Protein AF-A0A356AUA3-F1 (afdb_monomer_lite)

Structure (mmCIF, N/CA/C/O backbone):
data_AF-A0A356AUA3-F1
#
_entry.id   AF-A0A356AUA3-F1
#
loop_
_atom_site.group_PDB
_atom_site.id
_atom_site.type_symbol
_atom_site.label_atom_id
_atom_site.label_alt_id
_atom_site.label_comp_id
_atom_site.label_asym_id
_atom_site.label_entity_id
_atom_site.label_seq_id
_atom_site.pdbx_PDB_ins_code
_atom_site.Cartn_x
_atom_site.Cartn_y
_atom_site.Cartn_z
_atom_site.occupancy
_atom_site.B_iso_or_equiv
_atom_site.auth_seq_id
_atom_site.auth_comp_id
_atom_site.auth_asym_id
_atom_site.auth_atom_id
_atom_site.pdbx_PDB_model_num
ATOM 1 N N . MET A 1 1 ? -15.015 10.133 5.396 1.00 85.69 1 MET A N 1
ATOM 2 C CA . MET A 1 1 ? -14.394 8.792 5.336 1.00 85.69 1 MET A CA 1
ATOM 3 C C . MET A 1 1 ? -14.719 7.978 6.575 1.00 85.69 1 MET A C 1
ATOM 5 O O . MET A 1 1 ? -15.372 6.961 6.424 1.00 85.69 1 MET A O 1
ATOM 9 N N . HIS A 1 2 ? -14.316 8.417 7.774 1.00 90.06 2 HIS A N 1
ATOM 10 C CA . HIS A 1 2 ? -14.528 7.659 9.016 1.00 90.06 2 HIS A CA 1
ATOM 11 C C . HIS A 1 2 ? -15.969 7.163 9.201 1.00 90.06 2 HIS A C 1
ATOM 13 O O . HIS A 1 2 ? -16.178 5.957 9.179 1.00 90.06 2 HIS A O 1
ATOM 19 N N . GLU A 1 3 ? -16.953 8.066 9.241 1.00 91.06 3 GLU A N 1
ATOM 20 C CA . GLU A 1 3 ? -18.378 7.710 9.384 1.00 91.06 3 GLU A CA 1
ATOM 21 C C . GLU A 1 3 ? -18.868 6.700 8.340 1.00 91.06 3 GLU A C 1
ATOM 23 O O . GLU A 1 3 ? -19.620 5.782 8.656 1.00 91.06 3 GLU A O 1
ATOM 28 N N . TYR A 1 4 ? -18.394 6.834 7.099 1.00 91.25 4 TYR A N 1
ATOM 29 C CA . TYR A 1 4 ? -18.728 5.902 6.027 1.00 91.25 4 TYR A CA 1
ATOM 30 C C . TYR A 1 4 ? -18.191 4.500 6.322 1.00 91.25 4 TYR A C 1
ATOM 32 O O . TYR A 1 4 ? -18.923 3.531 6.188 1.00 91.25 4 TYR A O 1
ATOM 40 N N . VAL A 1 5 ? -16.937 4.370 6.763 1.00 91.69 5 VAL A N 1
ATOM 41 C CA . VAL A 1 5 ? -16.385 3.053 7.111 1.00 91.69 5 VAL A CA 1
ATOM 42 C C . VAL A 1 5 ? -17.123 2.474 8.318 1.00 91.69 5 VAL A C 1
ATOM 44 O O . VAL A 1 5 ? -17.506 1.310 8.284 1.00 91.69 5 VAL A O 1
ATOM 47 N N . ILE A 1 6 ? -17.382 3.288 9.350 1.00 91.94 6 ILE A N 1
ATOM 48 C CA . ILE A 1 6 ? -18.078 2.854 10.571 1.00 91.94 6 ILE A CA 1
ATOM 49 C C . ILE A 1 6 ? -19.467 2.293 10.278 1.00 91.94 6 ILE A C 1
ATOM 51 O O . ILE A 1 6 ? -19.813 1.246 10.825 1.00 91.94 6 ILE A O 1
ATOM 55 N N . SER A 1 7 ? -20.245 2.943 9.411 1.00 94.31 7 SER A N 1
ATOM 56 C CA . SER A 1 7 ? -21.601 2.492 9.082 1.00 94.31 7 SER A CA 1
ATOM 57 C C . SER A 1 7 ? -21.649 1.182 8.290 1.00 94.31 7 SER A C 1
ATOM 59 O O . SER A 1 7 ? -22.710 0.568 8.211 1.00 94.31 7 SER A O 1
ATOM 61 N N . HIS A 1 8 ? -20.513 0.728 7.752 1.00 93.12 8 HIS A N 1
ATOM 62 C CA . HIS A 1 8 ? -20.392 -0.509 6.977 1.00 93.12 8 HIS A CA 1
ATOM 63 C C . HIS A 1 8 ? -19.641 -1.624 7.722 1.00 93.12 8 HIS A C 1
ATOM 65 O O . HIS A 1 8 ? -19.442 -2.703 7.162 1.00 93.12 8 HIS A O 1
ATOM 71 N N . LEU A 1 9 ? -19.224 -1.404 8.975 1.00 91.75 9 LEU A N 1
ATOM 72 C CA . LEU A 1 9 ? -18.567 -2.448 9.760 1.00 91.75 9 LEU A CA 1
ATOM 73 C C . LEU A 1 9 ? -19.561 -3.532 10.177 1.00 91.75 9 LEU A C 1
ATOM 75 O O . LEU A 1 9 ? -20.635 -3.242 10.706 1.00 91.75 9 LEU A O 1
ATOM 79 N N . ASN A 1 10 ? -19.152 -4.793 10.038 1.00 90.19 10 ASN A N 1
ATOM 80 C CA . ASN A 1 10 ? -19.887 -5.924 10.590 1.00 90.19 10 ASN A CA 1
ATOM 81 C C . ASN A 1 10 ? -19.201 -6.413 11.879 1.00 90.19 10 ASN A C 1
ATOM 83 O O . ASN A 1 10 ? -18.098 -6.949 11.807 1.00 90.19 10 ASN A O 1
ATOM 87 N N . PRO A 1 11 ? -19.825 -6.287 13.064 1.00 85.81 11 PRO A N 1
ATOM 88 C CA . PRO A 1 11 ? -19.191 -6.668 14.328 1.00 85.81 11 PRO A CA 1
ATOM 89 C C . PRO A 1 11 ? -18.918 -8.176 14.459 1.00 85.81 11 PRO A C 1
ATOM 91 O O . PRO A 1 11 ? -18.078 -8.574 15.264 1.00 85.81 11 PRO A O 1
ATOM 94 N N . ASN A 1 12 ? -19.597 -9.016 13.672 1.00 92.12 12 ASN A N 1
ATOM 95 C CA . ASN A 1 12 ? -19.477 -10.475 13.736 1.00 92.12 12 ASN A CA 1
ATOM 96 C C . ASN A 1 12 ? -18.551 -11.056 12.658 1.00 92.12 12 ASN A C 1
ATOM 98 O O . ASN A 1 12 ? -18.403 -12.275 12.578 1.00 92.12 12 ASN A O 1
ATOM 102 N N . GLN A 1 13 ? -17.952 -10.217 11.809 1.00 94.62 13 GLN A N 1
ATOM 103 C CA . GLN A 1 13 ? -17.122 -10.650 10.684 1.00 94.62 13 GLN A CA 1
ATOM 104 C C . GLN A 1 13 ? -15.899 -9.749 10.526 1.00 94.62 13 GLN A C 1
ATOM 106 O O . GLN A 1 13 ? -15.868 -8.627 11.023 1.00 94.62 13 GLN A O 1
ATOM 111 N N . TRP A 1 14 ? -14.880 -10.250 9.832 1.00 94.81 14 TRP A N 1
ATOM 112 C CA . TRP A 1 14 ? -13.748 -9.422 9.432 1.00 94.81 14 TRP A CA 1
ATOM 113 C C . TRP A 1 14 ? -14.178 -8.407 8.376 1.00 94.81 14 TRP A C 1
ATOM 115 O O . TRP A 1 14 ? -14.866 -8.752 7.418 1.00 94.81 14 TRP A O 1
ATOM 125 N N . THR A 1 15 ? -13.757 -7.160 8.559 1.00 94.81 15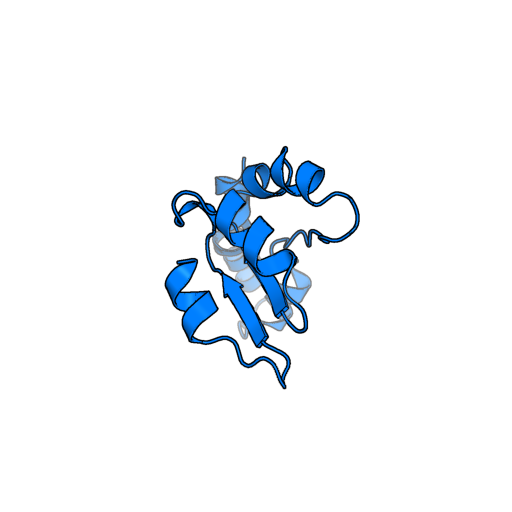 THR A N 1
ATOM 126 C CA . THR A 1 15 ? -13.919 -6.078 7.591 1.00 94.81 15 THR A CA 1
ATOM 127 C C . THR A 1 15 ? -12.540 -5.610 7.143 1.00 94.81 15 THR A C 1
ATOM 129 O O . THR A 1 15 ? -11.743 -5.147 7.956 1.00 94.81 15 THR A O 1
ATOM 132 N N . TYR A 1 16 ? -12.270 -5.725 5.845 1.00 94.06 16 TYR A N 1
ATOM 133 C CA . TYR A 1 16 ? -11.017 -5.291 5.233 1.00 94.06 16 TYR A CA 1
ATOM 134 C C . TYR A 1 16 ? -11.222 -3.931 4.572 1.00 94.06 16 TYR A C 1
ATOM 136 O O . TYR A 1 16 ? -12.097 -3.776 3.719 1.00 94.06 16 TYR A O 1
ATOM 144 N N . VAL A 1 17 ? -10.437 -2.939 4.981 1.00 93.12 17 VAL A N 1
ATOM 145 C CA . VAL A 1 17 ? -10.574 -1.554 4.524 1.00 93.12 17 VAL A CA 1
ATOM 146 C C . VAL A 1 17 ? -9.382 -1.209 3.644 1.00 93.12 17 VAL A C 1
ATOM 148 O O . VAL A 1 17 ? -8.265 -1.092 4.138 1.00 93.12 17 VAL A O 1
ATOM 151 N N . PHE A 1 18 ? -9.628 -1.028 2.349 1.00 93.44 18 PHE A N 1
ATOM 152 C CA . PHE A 1 18 ? -8.625 -0.588 1.381 1.00 93.44 18 PHE A CA 1
ATOM 153 C C . PHE A 1 18 ? -8.802 0.902 1.112 1.00 93.44 18 PHE A C 1
ATOM 155 O O . PHE A 1 18 ? -9.896 1.340 0.751 1.00 93.44 18 PHE A O 1
ATOM 162 N N . ILE A 1 19 ? -7.739 1.678 1.304 1.00 90.94 19 ILE A N 1
ATOM 163 C CA . ILE A 1 19 ? -7.743 3.121 1.070 1.00 90.94 19 ILE A CA 1
ATOM 164 C C . ILE A 1 19 ? -6.648 3.447 0.069 1.00 90.94 19 ILE A C 1
ATOM 166 O O . ILE A 1 19 ? -5.463 3.280 0.358 1.00 90.94 19 ILE A O 1
ATOM 170 N N . ASP A 1 20 ? -7.073 3.912 -1.099 1.00 91.50 20 ASP A N 1
ATOM 171 C CA . ASP A 1 20 ? -6.171 4.324 -2.161 1.00 91.50 20 ASP A CA 1
ATOM 172 C C . ASP A 1 20 ? -5.802 5.806 -2.010 1.00 91.50 20 ASP A C 1
ATOM 174 O O . ASP A 1 20 ? -6.670 6.632 -1.713 1.00 91.50 20 ASP A O 1
ATOM 178 N N . GLU A 1 21 ? -4.523 6.133 -2.188 1.00 89.38 21 GLU A N 1
ATOM 179 C CA . GLU A 1 21 ? -3.963 7.489 -2.117 1.00 89.38 21 GLU A CA 1
ATOM 180 C C . GLU A 1 21 ? -4.413 8.267 -0.871 1.00 89.38 21 GLU A C 1
ATOM 182 O O . GLU A 1 21 ? -5.109 9.289 -0.934 1.00 89.38 21 GLU A O 1
ATOM 187 N N . ILE A 1 22 ? -4.004 7.771 0.300 1.00 86.88 22 ILE A N 1
ATOM 188 C CA . ILE A 1 22 ? -4.430 8.269 1.617 1.00 86.88 22 ILE A CA 1
ATOM 189 C C . ILE A 1 22 ? -4.241 9.774 1.822 1.00 86.88 22 ILE A C 1
ATOM 191 O O . ILE A 1 22 ? -5.019 10.399 2.543 1.00 86.88 22 ILE A O 1
ATOM 195 N N . GLN A 1 23 ? -3.254 10.378 1.161 1.00 82.69 23 GLN A N 1
ATOM 196 C CA . GLN A 1 23 ? -2.997 11.816 1.182 1.00 82.69 23 GLN A CA 1
ATOM 197 C C . GLN A 1 23 ? -4.183 12.651 0.674 1.00 82.69 23 GLN A C 1
ATOM 199 O O . GLN A 1 23 ? -4.325 13.811 1.056 1.00 82.69 23 GLN A O 1
ATOM 204 N N . ASN A 1 24 ? -5.067 12.065 -0.138 1.00 88.75 24 ASN A N 1
ATOM 205 C CA . ASN A 1 24 ? -6.274 12.726 -0.628 1.00 88.75 24 ASN A CA 1
ATOM 206 C C . ASN A 1 24 ? -7.400 12.749 0.422 1.00 88.75 24 ASN A C 1
ATOM 208 O O . ASN A 1 24 ? -8.376 13.492 0.287 1.00 88.75 24 ASN A O 1
ATOM 212 N N . CYS A 1 25 ? -7.280 11.957 1.490 1.00 86.38 25 CYS A N 1
ATOM 213 C CA . CYS A 1 25 ? -8.254 11.893 2.569 1.00 86.38 25 CYS A CA 1
ATOM 214 C C . CYS A 1 25 ? -7.924 12.927 3.651 1.00 86.38 25 CYS A C 1
ATOM 216 O O . CYS A 1 25 ? -6.944 12.806 4.377 1.00 86.38 25 CYS A O 1
ATOM 218 N N . LYS A 1 26 ? -8.777 13.939 3.829 1.00 84.56 26 LYS A N 1
ATOM 219 C CA . LYS A 1 26 ? -8.606 14.915 4.919 1.00 84.56 26 LYS A CA 1
ATOM 220 C C . LYS A 1 26 ? -8.662 14.230 6.290 1.00 84.56 26 LYS A C 1
ATOM 222 O O . LYS A 1 26 ? -9.514 13.372 6.514 1.00 84.56 26 LYS A O 1
ATOM 227 N N . GLU A 1 27 ? -7.781 14.646 7.202 1.00 83.06 27 GLU A N 1
ATOM 228 C CA . GLU A 1 27 ? -7.712 14.153 8.592 1.00 83.06 27 GLU A CA 1
ATOM 229 C C . GLU A 1 27 ? -7.622 12.617 8.715 1.00 83.06 27 GLU A C 1
ATOM 231 O O . GLU A 1 27 ? -8.144 12.007 9.658 1.00 83.06 27 GLU A O 1
ATOM 236 N N . TYR A 1 28 ? -6.962 11.967 7.752 1.00 85.44 28 TYR A N 1
ATOM 237 C CA . TYR A 1 28 ? -6.875 10.510 7.695 1.00 85.44 28 TYR A CA 1
ATOM 238 C C . TYR A 1 28 ? -6.265 9.901 8.966 1.00 85.44 28 TYR A C 1
ATOM 240 O O . TYR A 1 28 ? -6.748 8.875 9.431 1.00 85.44 28 TYR A O 1
ATOM 248 N N . GLU A 1 29 ? -5.283 10.554 9.592 1.00 80.56 29 GLU A N 1
ATOM 249 C CA . GLU A 1 29 ? -4.563 10.058 10.775 1.00 80.56 29 GLU A CA 1
ATOM 250 C C . GLU A 1 29 ? -5.508 9.681 11.928 1.00 80.56 29 GLU A C 1
ATOM 252 O O . GLU A 1 29 ? -5.392 8.606 12.524 1.00 80.56 29 GLU A O 1
ATOM 257 N N . ARG A 1 30 ? -6.496 10.543 12.212 1.00 82.81 30 ARG A N 1
ATOM 258 C CA . ARG A 1 30 ? -7.518 10.307 13.245 1.00 82.81 30 ARG A CA 1
ATOM 259 C C . ARG A 1 30 ? -8.451 9.168 12.854 1.00 82.81 30 ARG A C 1
ATOM 261 O O . ARG A 1 30 ? -8.809 8.344 13.695 1.00 82.81 30 ARG A O 1
ATOM 268 N N . THR A 1 31 ? -8.816 9.110 11.574 1.00 86.69 31 THR A N 1
ATOM 269 C CA . THR A 1 31 ? -9.686 8.060 11.039 1.00 86.69 31 THR A CA 1
ATOM 270 C C . THR A 1 31 ? -9.024 6.691 11.167 1.00 86.69 31 THR A C 1
ATOM 272 O O . THR A 1 31 ? -9.626 5.785 11.738 1.00 86.69 31 THR A O 1
ATOM 275 N N . ILE A 1 32 ? -7.779 6.556 10.700 1.00 87.25 32 ILE A N 1
ATOM 276 C CA . ILE A 1 32 ? -7.013 5.309 10.777 1.00 87.25 32 ILE A CA 1
ATOM 277 C C . ILE A 1 32 ? -6.821 4.895 12.233 1.00 87.25 32 ILE A C 1
ATOM 279 O O . ILE A 1 32 ? -7.132 3.760 12.576 1.00 87.25 32 ILE A O 1
ATOM 283 N N . SER A 1 33 ? -6.419 5.823 13.108 1.00 84.25 33 SER A N 1
ATOM 284 C CA . SER A 1 33 ? -6.252 5.538 14.542 1.00 84.25 33 SER A CA 1
ATOM 285 C C . SER A 1 33 ? -7.539 5.006 15.183 1.00 84.25 33 SER A C 1
ATOM 287 O O . SER A 1 33 ? -7.500 4.073 15.979 1.00 84.25 33 SER A O 1
ATOM 289 N N . SER A 1 34 ? -8.699 5.566 14.822 1.00 88.12 34 SER A N 1
ATOM 290 C CA . SER A 1 34 ? -9.990 5.107 15.341 1.00 88.12 34 SER A CA 1
ATOM 291 C C . SER A 1 34 ? -10.409 3.744 14.786 1.00 88.12 34 SER A C 1
ATOM 293 O O . SER A 1 34 ? -10.903 2.911 15.545 1.00 88.12 34 SER A O 1
ATOM 295 N N . LEU A 1 35 ? -10.221 3.506 13.485 1.00 88.25 35 LEU A N 1
ATOM 296 C CA . LEU A 1 35 ? -10.542 2.226 12.846 1.00 88.25 35 LEU A CA 1
ATOM 297 C C . LEU A 1 35 ? -9.649 1.101 13.368 1.00 88.25 35 LEU A C 1
ATOM 299 O O . LEU A 1 35 ? -10.137 0.008 13.635 1.00 88.25 35 LEU A O 1
ATOM 303 N N . TYR A 1 36 ? -8.375 1.406 13.597 1.00 85.56 36 TYR A N 1
ATOM 304 C CA . TYR A 1 36 ? -7.375 0.475 14.098 1.00 85.56 36 TYR A CA 1
ATOM 305 C C . TYR A 1 36 ? -7.706 -0.091 15.491 1.00 85.56 36 TYR A C 1
ATOM 307 O O . TYR A 1 36 ? -7.369 -1.227 15.812 1.00 85.56 36 TYR A O 1
ATOM 315 N N . LEU A 1 37 ? -8.395 0.682 16.338 1.00 86.75 37 LEU A N 1
ATOM 316 C CA . LEU A 1 37 ? -8.806 0.236 17.676 1.00 86.75 37 LEU A CA 1
ATOM 317 C C . LEU A 1 37 ? -9.999 -0.733 17.660 1.00 86.75 37 LEU A C 1
ATOM 319 O O . LEU A 1 37 ? -10.387 -1.250 18.711 1.00 86.75 37 LEU A O 1
ATOM 323 N N . ARG A 1 38 ? -10.619 -0.967 16.500 1.00 88.19 38 ARG A N 1
ATOM 324 C CA . ARG A 1 38 ? -11.809 -1.811 16.389 1.00 88.19 38 ARG A CA 1
ATOM 325 C C . ARG A 1 38 ? -11.424 -3.265 16.170 1.00 88.19 38 ARG A C 1
ATOM 327 O O . ARG A 1 38 ? -10.489 -3.588 15.448 1.00 88.19 38 ARG A O 1
ATOM 334 N N . LYS A 1 39 ? -12.184 -4.162 16.798 1.00 89.44 39 LYS A N 1
ATOM 335 C CA . LYS A 1 39 ? -12.033 -5.601 16.574 1.00 89.44 39 LYS A CA 1
ATOM 336 C C . LYS A 1 39 ? -12.479 -5.956 15.159 1.00 89.44 39 LYS A C 1
ATOM 338 O O . LYS A 1 39 ? -13.428 -5.363 14.654 1.00 89.44 39 LYS A O 1
ATOM 343 N N . ASN A 1 40 ? -11.826 -6.962 14.587 1.00 92.50 40 ASN A N 1
ATOM 344 C CA . ASN A 1 40 ? -12.156 -7.541 13.288 1.00 92.50 40 ASN A CA 1
ATOM 345 C C . ASN A 1 40 ? -12.066 -6.535 12.126 1.00 92.50 40 ASN A C 1
ATOM 347 O O . ASN A 1 40 ? -12.780 -6.672 11.136 1.00 92.50 40 ASN A O 1
ATOM 351 N N . VAL A 1 41 ? -11.205 -5.523 12.241 1.00 92.56 41 VAL A N 1
ATOM 352 C CA . VAL A 1 41 ? -10.915 -4.575 11.162 1.00 92.56 41 VAL A CA 1
ATOM 353 C C . VAL A 1 41 ? -9.440 -4.688 10.808 1.00 92.56 41 VAL A C 1
ATOM 355 O O . VAL A 1 41 ? -8.594 -4.599 11.694 1.00 92.56 41 VAL A O 1
ATOM 358 N N . ASP A 1 42 ? -9.147 -4.875 9.525 1.00 91.19 42 ASP A N 1
ATOM 359 C CA . ASP A 1 42 ? -7.787 -4.833 8.986 1.00 91.19 42 ASP A CA 1
ATOM 360 C C . ASP A 1 42 ? -7.712 -3.776 7.877 1.00 91.19 42 ASP A C 1
ATOM 362 O O . ASP A 1 42 ? -8.672 -3.590 7.123 1.00 91.19 42 ASP A O 1
ATOM 366 N N . ILE A 1 43 ? -6.616 -3.022 7.826 1.00 90.81 43 ILE A N 1
ATOM 367 C CA . ILE A 1 43 ? -6.528 -1.769 7.066 1.00 90.81 43 ILE A CA 1
ATOM 368 C C . ILE A 1 43 ? -5.321 -1.815 6.134 1.00 90.81 43 ILE A C 1
ATOM 370 O O . ILE A 1 43 ? -4.185 -1.955 6.581 1.00 90.81 43 ILE A O 1
ATOM 374 N N . TYR A 1 44 ? -5.570 -1.597 4.845 1.00 91.06 44 TYR A N 1
ATOM 375 C CA . TYR A 1 44 ? -4.562 -1.513 3.795 1.00 91.06 44 TYR A CA 1
ATOM 376 C C . TYR A 1 44 ? -4.607 -0.135 3.157 1.00 91.06 44 TYR A C 1
ATOM 378 O O . TYR A 1 44 ? -5.675 0.376 2.815 1.00 91.06 44 TYR A O 1
ATOM 386 N N . ILE A 1 45 ? -3.438 0.473 3.006 1.00 88.50 45 ILE 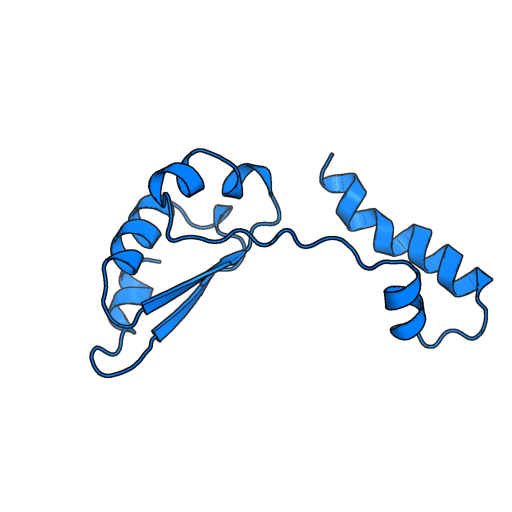A N 1
ATOM 387 C CA . ILE A 1 45 ? -3.309 1.859 2.578 1.00 88.50 45 ILE A CA 1
ATOM 388 C C . ILE A 1 45 ? -2.254 1.939 1.480 1.00 88.50 45 ILE A C 1
ATOM 390 O O . ILE A 1 45 ? -1.185 1.343 1.619 1.00 88.50 45 ILE A O 1
ATOM 394 N N . THR A 1 46 ? -2.531 2.698 0.421 1.00 89.19 46 THR A N 1
ATOM 395 C CA . THR A 1 46 ? -1.544 3.063 -0.602 1.00 89.19 46 THR A CA 1
ATOM 396 C C . THR A 1 46 ? -1.196 4.554 -0.511 1.00 89.19 46 THR A C 1
ATOM 398 O O . THR A 1 46 ? -1.957 5.376 0.012 1.00 89.19 46 THR A O 1
ATOM 401 N N . SER A 1 47 ? -0.008 4.897 -1.003 1.00 83.69 47 SER A N 1
ATOM 402 C CA . SER A 1 47 ? 0.431 6.273 -1.238 1.00 83.69 47 SER A CA 1
ATOM 403 C C . SER A 1 47 ? 1.480 6.255 -2.341 1.00 83.69 47 SER A C 1
ATOM 405 O O . SER A 1 47 ? 2.471 5.530 -2.234 1.00 83.69 47 SER A O 1
ATOM 407 N N . SER A 1 48 ? 1.302 7.077 -3.369 1.00 80.12 48 SER A N 1
ATOM 408 C CA . SER A 1 48 ? 2.345 7.370 -4.360 1.00 80.12 48 SER A CA 1
ATOM 409 C C . SER A 1 48 ? 3.468 8.252 -3.798 1.00 80.12 48 SER A C 1
ATOM 411 O O . SER A 1 48 ? 4.564 8.284 -4.353 1.00 80.12 48 SER A O 1
ATOM 413 N N . ASN A 1 49 ? 3.243 8.923 -2.662 1.00 73.81 49 ASN A N 1
ATOM 414 C CA . ASN A 1 49 ? 4.280 9.642 -1.929 1.00 73.81 49 ASN A CA 1
ATOM 415 C C . ASN A 1 49 ? 4.799 8.781 -0.768 1.00 73.81 49 ASN A C 1
ATOM 417 O O . ASN A 1 49 ? 4.199 8.738 0.312 1.00 73.81 49 ASN A O 1
ATOM 421 N N . ALA A 1 50 ? 5.932 8.109 -0.981 1.00 62.06 50 ALA A N 1
ATOM 422 C CA . ALA A 1 50 ? 6.557 7.247 0.023 1.00 62.06 50 ALA A CA 1
ATOM 423 C C . ALA A 1 50 ? 6.925 8.001 1.317 1.00 62.06 50 ALA A C 1
ATOM 425 O O . ALA A 1 50 ? 6.838 7.428 2.403 1.00 62.06 50 ALA A O 1
ATOM 426 N N . TYR A 1 51 ? 7.237 9.300 1.223 1.00 59.91 51 TYR A N 1
ATOM 427 C CA . TYR A 1 51 ? 7.608 10.140 2.368 1.00 59.91 51 TYR A CA 1
ATOM 428 C C . TYR A 1 51 ? 6.456 10.316 3.373 1.00 59.91 51 TYR A C 1
ATOM 430 O O . TYR A 1 51 ? 6.684 10.465 4.573 1.00 59.91 51 TYR A 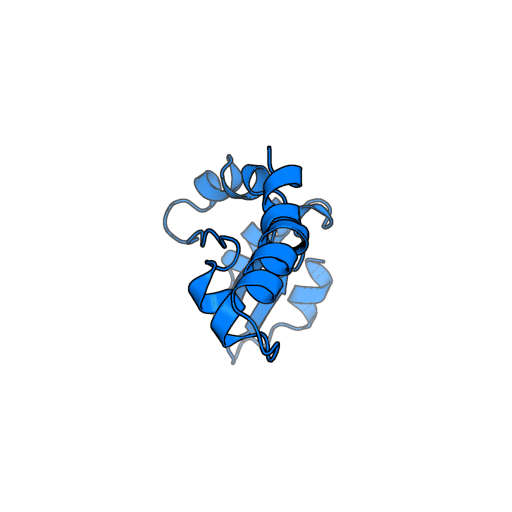O 1
ATOM 438 N N . MET A 1 52 ? 5.207 10.249 2.894 1.00 63.00 52 MET A N 1
ATOM 439 C CA . MET A 1 52 ? 4.003 10.324 3.732 1.00 63.00 52 MET A CA 1
ATOM 440 C C . MET A 1 52 ? 3.817 9.077 4.604 1.00 63.00 52 MET A C 1
ATOM 442 O O . MET A 1 52 ? 3.325 9.180 5.726 1.00 63.00 52 MET A O 1
ATOM 446 N N . LEU A 1 53 ? 4.226 7.906 4.106 1.00 58.16 53 LEU A N 1
ATOM 447 C CA . LEU A 1 53 ? 4.126 6.638 4.835 1.00 58.16 53 LEU A CA 1
ATOM 448 C C . LEU A 1 53 ? 5.374 6.341 5.677 1.00 58.16 53 LEU A C 1
ATOM 450 O O . LEU A 1 53 ? 5.286 5.562 6.620 1.00 58.16 53 LEU A O 1
ATOM 454 N N . SER A 1 54 ? 6.517 6.966 5.377 1.00 53.47 54 SER A N 1
ATOM 455 C CA . SER A 1 54 ? 7.775 6.786 6.114 1.00 53.47 54 SER A CA 1
ATOM 456 C C . SER A 1 54 ? 8.025 7.822 7.226 1.00 53.47 54 SER A C 1
ATOM 458 O O . SER A 1 54 ? 9.074 7.775 7.866 1.00 53.47 54 SER A O 1
ATOM 460 N N . GLY A 1 55 ? 7.107 8.775 7.443 1.00 57.28 55 GLY A N 1
ATOM 461 C CA . GLY A 1 55 ? 7.184 9.808 8.491 1.00 57.28 55 GLY A CA 1
ATOM 462 C C . GLY A 1 55 ? 6.503 9.439 9.826 1.00 57.28 55 GLY A C 1
ATOM 463 O O . GLY A 1 55 ? 6.156 8.285 10.073 1.00 57.28 55 GLY A O 1
ATOM 464 N N . GLU A 1 56 ? 6.250 10.446 10.680 1.00 48.25 56 GLU A N 1
ATOM 465 C CA . GLU A 1 56 ? 5.578 10.333 11.999 1.00 48.25 56 GLU A CA 1
ATOM 466 C C . GLU A 1 56 ? 4.335 9.409 12.087 1.00 48.25 56 GLU A C 1
ATOM 468 O O . GLU A 1 56 ? 4.151 8.800 13.149 1.00 48.25 56 GLU A O 1
ATOM 473 N N . PRO A 1 57 ? 3.466 9.266 11.058 1.00 51.59 57 PRO A N 1
ATOM 474 C CA . PRO A 1 57 ? 2.303 8.377 11.130 1.00 51.59 57 PRO A CA 1
ATOM 475 C C . PRO A 1 57 ? 2.669 6.900 11.344 1.00 51.59 57 PRO A C 1
ATOM 477 O O . PRO A 1 57 ? 2.008 6.220 12.131 1.00 51.59 57 PRO A O 1
ATOM 480 N N . ALA A 1 58 ? 3.753 6.411 10.725 1.00 51.31 58 ALA A N 1
ATOM 481 C CA . ALA A 1 58 ? 4.258 5.054 10.954 1.00 51.31 58 ALA A CA 1
ATOM 482 C C . ALA A 1 58 ? 4.795 4.882 12.385 1.00 51.31 58 ALA A C 1
ATOM 484 O O . ALA A 1 58 ? 4.611 3.834 13.006 1.00 51.31 58 ALA A O 1
ATOM 485 N N . THR A 1 59 ? 5.383 5.942 12.945 1.00 50.22 59 THR A N 1
ATOM 486 C CA . THR A 1 59 ? 5.882 5.986 14.326 1.00 50.22 59 THR A CA 1
ATOM 487 C C . THR A 1 59 ? 4.745 6.032 15.355 1.00 50.22 59 THR A C 1
ATOM 489 O O . THR A 1 59 ? 4.872 5.450 16.427 1.00 50.22 59 THR A O 1
ATOM 492 N N . LYS A 1 60 ? 3.599 6.661 15.050 1.00 52.22 60 LYS A N 1
ATOM 493 C CA . LYS A 1 60 ? 2.403 6.649 15.926 1.00 52.22 60 LYS A CA 1
ATOM 494 C C . LYS A 1 60 ? 1.678 5.299 15.937 1.00 52.22 60 LYS A C 1
ATOM 496 O O . LYS A 1 60 ? 1.023 4.972 16.922 1.00 52.22 60 LYS A O 1
ATOM 501 N N . LEU A 1 61 ? 1.835 4.500 14.882 1.00 60.94 61 LEU A N 1
ATOM 502 C CA . LEU A 1 61 ? 1.336 3.121 14.780 1.00 60.94 61 LEU A CA 1
ATOM 503 C C . LEU A 1 61 ? 2.389 2.076 15.211 1.00 60.94 61 LEU A C 1
ATOM 505 O O . LEU A 1 61 ? 2.231 0.885 14.917 1.00 60.94 61 LEU A O 1
ATOM 509 N N . ALA A 1 62 ? 3.455 2.527 15.897 1.00 53.69 62 ALA A N 1
ATOM 510 C CA . ALA A 1 62 ? 4.648 1.768 16.275 1.00 53.69 62 ALA A CA 1
ATOM 511 C C . ALA A 1 62 ? 4.354 0.306 16.644 1.00 53.69 62 ALA A C 1
ATOM 513 O O . ALA A 1 62 ? 3.795 -0.007 17.697 1.00 53.69 62 ALA A O 1
ATOM 514 N N . GLY A 1 63 ? 4.783 -0.589 15.754 1.00 57.66 63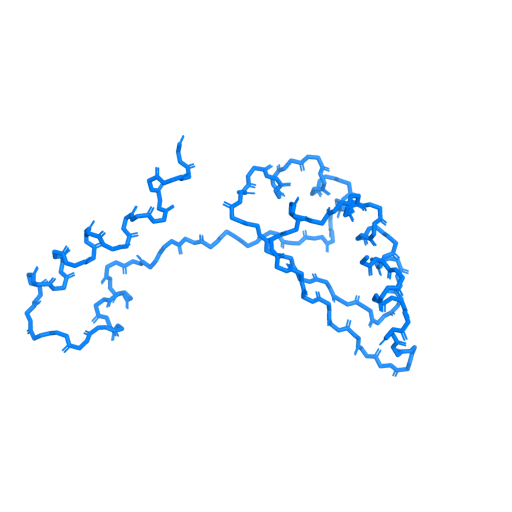 GLY A N 1
ATOM 515 C CA . GLY A 1 63 ? 4.828 -2.033 15.972 1.00 57.66 63 GLY A CA 1
ATOM 516 C C . GLY A 1 63 ? 3.678 -2.838 15.371 1.00 57.66 63 GLY A C 1
ATOM 517 O O . GLY A 1 63 ? 3.713 -4.061 15.475 1.00 57.66 63 GLY A O 1
ATOM 518 N N . ARG A 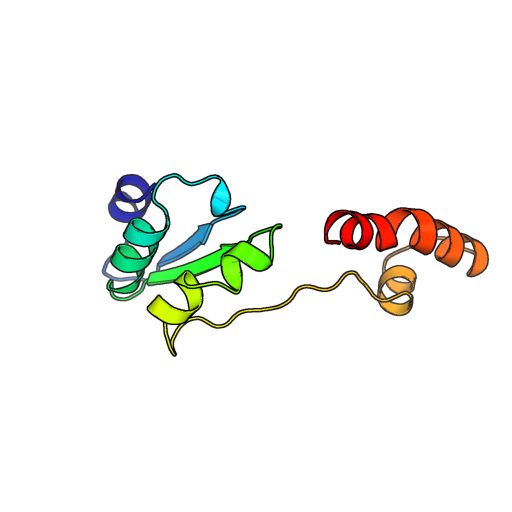1 64 ? 2.664 -2.207 14.763 1.00 67.19 64 ARG A N 1
ATOM 519 C CA . ARG A 1 64 ? 1.499 -2.942 14.227 1.00 67.19 64 ARG A CA 1
ATOM 520 C C . ARG A 1 64 ? 1.085 -2.569 12.803 1.00 67.19 64 ARG A C 1
ATOM 522 O O . ARG A 1 64 ? 0.169 -3.182 12.268 1.00 67.19 64 ARG A O 1
ATOM 529 N N . ALA A 1 65 ? 1.773 -1.608 12.196 1.00 72.38 65 ALA A N 1
ATOM 530 C CA . ALA A 1 65 ? 1.717 -1.344 10.765 1.00 72.38 65 ALA A CA 1
ATOM 531 C C . ALA A 1 65 ? 3.002 -1.864 10.105 1.00 72.38 65 ALA A C 1
ATOM 533 O O . ALA A 1 65 ? 4.095 -1.676 10.645 1.00 72.38 65 ALA A O 1
ATOM 534 N N . PHE A 1 66 ? 2.870 -2.510 8.946 1.00 75.81 66 PHE A N 1
ATOM 535 C CA . PHE A 1 66 ? 3.996 -2.980 8.143 1.00 75.81 66 PHE A CA 1
ATOM 536 C C . PHE A 1 66 ? 3.997 -2.246 6.802 1.00 75.81 66 PHE A C 1
ATOM 538 O O . PHE A 1 66 ? 3.020 -2.304 6.058 1.00 75.81 66 PHE A O 1
ATOM 545 N N . GLY A 1 67 ? 5.083 -1.529 6.516 1.00 77.88 67 GLY A N 1
ATOM 546 C CA . GLY A 1 67 ? 5.272 -0.861 5.233 1.00 77.88 67 GLY A CA 1
ATOM 547 C C . GLY A 1 67 ? 5.790 -1.841 4.185 1.00 77.88 67 GLY A C 1
ATOM 548 O O . GLY A 1 67 ? 6.744 -2.574 4.442 1.00 77.88 67 GLY A O 1
ATOM 549 N N . ILE A 1 68 ? 5.186 -1.826 2.998 1.00 81.25 68 ILE A N 1
ATOM 550 C CA . ILE A 1 68 ? 5.675 -2.563 1.831 1.00 81.25 68 ILE A CA 1
ATOM 551 C C . ILE A 1 68 ? 6.142 -1.538 0.804 1.00 81.25 68 ILE A C 1
ATOM 553 O O . ILE A 1 68 ? 5.343 -0.758 0.289 1.00 81.25 68 ILE A O 1
ATOM 557 N N . ASN A 1 69 ? 7.436 -1.555 0.492 1.00 80.50 69 ASN A N 1
ATOM 558 C CA . ASN A 1 69 ? 7.978 -0.734 -0.583 1.00 80.50 69 ASN A CA 1
ATOM 559 C C . ASN A 1 69 ? 7.741 -1.438 -1.920 1.00 80.50 69 ASN A C 1
ATOM 561 O O . ASN A 1 69 ? 8.337 -2.480 -2.191 1.00 80.50 69 ASN A O 1
ATOM 565 N N . MET A 1 70 ? 6.880 -0.854 -2.751 1.00 82.81 70 MET A N 1
ATOM 566 C CA . MET A 1 70 ? 6.633 -1.322 -4.113 1.00 82.81 70 MET A CA 1
ATOM 567 C C . MET A 1 70 ? 7.642 -0.677 -5.065 1.00 82.81 70 MET A C 1
ATOM 569 O O . MET A 1 70 ? 7.604 0.530 -5.295 1.00 82.81 70 MET A O 1
ATOM 573 N N . LEU A 1 71 ? 8.558 -1.483 -5.601 1.00 83.06 71 LEU A N 1
ATOM 574 C CA . LEU A 1 71 ? 9.501 -1.060 -6.637 1.00 83.06 71 LEU A CA 1
ATOM 575 C C . LEU A 1 71 ? 8.879 -1.243 -8.030 1.00 83.06 71 LEU A C 1
ATOM 577 O O . LEU A 1 71 ? 8.002 -2.096 -8.197 1.00 83.06 71 LEU A O 1
ATOM 581 N N . PRO A 1 72 ? 9.335 -0.493 -9.050 1.00 84.00 72 PRO A N 1
ATOM 582 C CA . PRO A 1 72 ? 9.017 -0.829 -10.430 1.00 84.00 72 PRO A CA 1
ATOM 583 C C . PRO A 1 72 ? 9.489 -2.243 -10.768 1.00 84.00 72 PRO A C 1
ATOM 585 O O . PRO A 1 72 ? 10.447 -2.746 -10.176 1.00 84.00 72 PRO A O 1
ATOM 588 N N . LEU A 1 73 ? 8.850 -2.846 -11.770 1.00 86.62 73 LEU A N 1
ATOM 589 C CA . LEU A 1 73 ? 9.271 -4.139 -12.298 1.00 86.62 73 LEU A CA 1
ATOM 590 C C . LEU A 1 73 ? 10.749 -4.101 -12.702 1.00 86.62 73 LEU A C 1
ATOM 592 O O . LEU A 1 73 ? 11.228 -3.141 -13.310 1.00 86.62 73 LEU A O 1
ATOM 596 N N . SER A 1 74 ? 11.458 -5.186 -12.424 1.00 89.56 74 SER A N 1
ATOM 597 C CA . SER A 1 74 ? 12.745 -5.460 -13.046 1.00 89.56 74 SER A CA 1
ATOM 598 C C . SER A 1 74 ? 12.575 -5.674 -14.553 1.00 89.56 74 SER A C 1
ATOM 600 O O . SER A 1 74 ? 11.498 -6.010 -15.053 1.00 89.56 74 SER A O 1
ATOM 602 N N . PHE A 1 75 ? 13.668 -5.544 -15.308 1.00 89.25 75 PHE A N 1
ATOM 603 C CA . PHE A 1 75 ? 13.625 -5.814 -16.746 1.00 89.25 75 PHE A CA 1
ATOM 604 C C . PHE A 1 75 ? 13.203 -7.260 -17.070 1.00 89.25 75 PHE A C 1
ATOM 606 O O . PHE A 1 75 ? 12.595 -7.494 -18.114 1.00 89.25 75 PHE A O 1
ATOM 613 N N . SER A 1 76 ? 13.508 -8.222 -16.189 1.00 90.88 76 SER A N 1
ATOM 614 C CA . SER A 1 76 ? 13.099 -9.622 -16.364 1.00 90.88 76 SER A CA 1
ATOM 615 C C . SER A 1 76 ? 11.586 -9.770 -16.245 1.00 90.88 76 SER A C 1
ATOM 617 O O . SER A 1 76 ? 10.961 -10.275 -17.171 1.00 90.88 76 SER A O 1
ATOM 619 N N . GLU A 1 77 ? 10.992 -9.246 -15.168 1.00 91.00 77 GLU A N 1
ATOM 620 C CA . GLU A 1 77 ? 9.539 -9.289 -14.945 1.00 91.00 77 GLU A CA 1
ATOM 621 C C . GLU A 1 77 ? 8.785 -8.546 -16.052 1.00 91.00 77 GLU A C 1
ATOM 623 O O . GLU A 1 77 ? 7.789 -9.037 -16.578 1.00 91.00 77 GLU A O 1
ATOM 628 N N . TYR A 1 78 ? 9.300 -7.389 -16.478 1.00 89.25 78 TYR A N 1
ATOM 629 C CA . TYR A 1 78 ? 8.751 -6.676 -17.627 1.00 89.25 78 TYR A CA 1
ATOM 630 C C . TYR A 1 78 ? 8.831 -7.511 -18.912 1.00 89.25 78 TYR A C 1
ATOM 632 O O . TYR A 1 78 ? 7.877 -7.568 -19.684 1.00 89.25 78 TYR A O 1
ATOM 640 N N . SER A 1 79 ? 9.969 -8.168 -19.152 1.00 89.31 79 SER A N 1
ATOM 641 C CA . SER A 1 79 ? 10.152 -9.000 -20.341 1.00 89.31 79 SER A CA 1
ATOM 642 C C . SER A 1 79 ? 9.218 -10.204 -20.346 1.00 89.31 79 SER A C 1
ATOM 644 O O . SER A 1 79 ? 8.810 -10.611 -21.425 1.00 89.31 79 SER A O 1
ATOM 646 N N . GLU A 1 80 ? 8.878 -10.772 -19.193 1.00 89.94 80 GLU A N 1
ATOM 647 C CA . GLU A 1 80 ? 7.892 -11.854 -19.081 1.00 89.94 80 GLU A CA 1
ATOM 648 C C . GLU A 1 80 ? 6.460 -11.362 -19.323 1.00 89.94 80 GLU A C 1
ATOM 650 O O . GLU A 1 80 ? 5.659 -12.077 -19.920 1.00 89.94 80 GLU A O 1
ATOM 655 N N . ALA A 1 81 ? 6.147 -10.130 -18.915 1.00 86.94 81 ALA A N 1
ATOM 656 C CA . ALA A 1 81 ? 4.814 -9.550 -19.047 1.00 86.94 81 ALA A CA 1
ATOM 657 C C . ALA A 1 81 ? 4.470 -9.055 -20.467 1.00 86.94 81 ALA A C 1
ATOM 659 O O . ALA A 1 81 ? 3.296 -8.835 -20.766 1.00 86.94 81 ALA A O 1
ATOM 660 N N . VAL A 1 82 ? 5.467 -8.839 -21.334 1.00 84.94 82 VAL A N 1
ATOM 661 C CA . VAL A 1 82 ? 5.280 -8.207 -22.651 1.00 84.94 82 VAL A CA 1
ATOM 662 C C . VAL A 1 82 ? 5.567 -9.174 -23.798 1.00 84.94 82 VAL A C 1
ATOM 664 O O . VAL A 1 82 ? 6.655 -9.739 -23.911 1.00 84.94 82 VAL A O 1
ATOM 667 N N . ASP A 1 83 ? 4.612 -9.280 -24.721 1.00 78.12 83 ASP A N 1
ATOM 668 C CA . ASP A 1 83 ? 4.629 -10.236 -25.835 1.00 78.12 83 ASP A CA 1
ATOM 669 C C . ASP A 1 83 ? 5.252 -9.666 -27.130 1.00 78.12 83 ASP A C 1
ATOM 671 O O . ASP A 1 83 ? 4.781 -9.887 -28.243 1.00 78.12 83 ASP A O 1
ATOM 675 N N . THR A 1 84 ? 6.314 -8.860 -27.007 1.00 76.88 84 THR A N 1
ATOM 676 C CA . THR A 1 84 ? 7.048 -8.325 -28.173 1.00 76.88 84 THR A CA 1
ATOM 677 C C . THR A 1 84 ? 8.182 -9.256 -28.577 1.00 76.88 84 THR A C 1
ATOM 679 O O . THR A 1 84 ? 8.819 -9.890 -27.739 1.00 76.88 84 THR A O 1
ATOM 682 N N . THR A 1 85 ? 8.471 -9.366 -29.869 1.00 77.06 85 THR A N 1
ATOM 683 C CA . THR A 1 85 ? 9.311 -10.450 -30.405 1.00 77.06 85 THR A CA 1
ATOM 684 C C . THR A 1 85 ? 10.815 -10.247 -30.229 1.00 77.06 85 THR A C 1
ATOM 686 O O . THR A 1 85 ? 11.554 -11.230 -30.259 1.00 77.06 85 THR A O 1
ATOM 689 N N . SER A 1 86 ? 11.308 -9.018 -30.017 1.00 89.44 86 SER A N 1
ATOM 690 C CA . SER A 1 86 ? 12.751 -8.765 -29.881 1.00 89.44 86 SER A CA 1
ATOM 691 C C . SER A 1 86 ? 13.156 -8.214 -28.509 1.00 89.44 86 SER A C 1
ATOM 693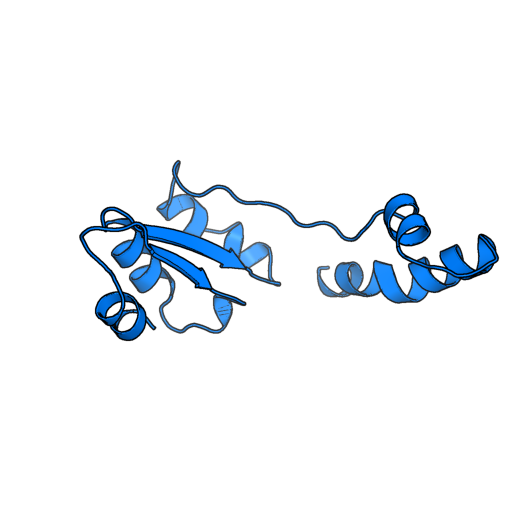 O O . SER A 1 86 ? 12.568 -7.270 -27.982 1.00 89.44 86 SER A O 1
ATOM 695 N N . LYS A 1 87 ? 14.249 -8.752 -27.946 1.00 87.56 87 LYS A N 1
ATOM 696 C CA . LYS A 1 87 ? 14.828 -8.289 -26.669 1.00 87.56 87 LYS A CA 1
ATOM 697 C C . LYS A 1 87 ? 15.193 -6.800 -26.691 1.00 87.56 87 LYS A C 1
ATOM 699 O O . LYS A 1 87 ? 15.067 -6.118 -25.679 1.00 87.56 87 LYS A O 1
ATOM 704 N N . ARG A 1 88 ? 15.641 -6.294 -27.846 1.00 89.25 88 ARG A N 1
ATOM 705 C CA . ARG A 1 88 ? 15.992 -4.879 -28.038 1.00 89.25 88 ARG A CA 1
ATOM 706 C C . ARG A 1 88 ? 14.766 -3.977 -27.926 1.00 89.25 88 ARG A C 1
ATOM 708 O O . ARG A 1 88 ? 14.847 -2.921 -27.311 1.00 89.25 88 ARG A O 1
ATOM 715 N N . GLU A 1 89 ? 13.645 -4.396 -28.495 1.00 88.56 89 GLU A N 1
ATOM 716 C CA . GLU A 1 89 ? 12.393 -3.652 -28.411 1.00 88.56 89 GLU A CA 1
ATOM 717 C C . GLU A 1 89 ? 11.826 -3.665 -26.989 1.00 88.56 89 GLU A C 1
ATOM 719 O O . GLU A 1 89 ? 11.513 -2.596 -26.471 1.00 88.56 89 GLU A O 1
ATOM 724 N N . ARG A 1 90 ? 11.830 -4.825 -26.311 1.00 88.38 90 ARG A N 1
ATOM 725 C CA . ARG A 1 90 ? 11.488 -4.922 -24.878 1.00 88.38 90 ARG A CA 1
ATOM 726 C C . ARG A 1 90 ? 12.331 -3.972 -24.036 1.00 88.38 90 ARG A C 1
ATOM 728 O O . ARG A 1 90 ? 11.797 -3.246 -23.211 1.00 88.38 90 ARG A O 1
ATOM 735 N N . PHE A 1 91 ? 13.644 -3.943 -24.261 1.00 88.69 91 PHE A N 1
ATOM 736 C CA . PHE A 1 91 ? 14.542 -3.059 -23.520 1.00 88.69 91 PHE A CA 1
ATOM 737 C C . PHE A 1 91 ? 14.248 -1.580 -23.782 1.00 88.69 91 PHE A C 1
ATOM 739 O O . PHE A 1 91 ? 14.149 -0.797 -22.841 1.00 88.69 91 PHE A O 1
ATOM 746 N N . ASN A 1 92 ? 14.041 -1.193 -25.041 1.00 88.00 92 ASN A N 1
ATOM 747 C CA . ASN A 1 92 ? 13.687 0.184 -25.378 1.00 88.00 92 ASN A CA 1
ATOM 748 C C . ASN A 1 92 ? 12.350 0.599 -24.746 1.00 88.00 92 ASN A C 1
ATOM 750 O O . ASN A 1 92 ? 12.241 1.705 -24.225 1.00 88.00 92 ASN A O 1
ATOM 754 N N . GLN A 1 93 ? 11.335 -0.266 -24.769 1.00 85.88 93 GLN A N 1
ATOM 755 C CA . GLN A 1 93 ? 10.046 0.028 -24.141 1.00 85.88 93 GLN A CA 1
ATOM 756 C C . GLN A 1 93 ? 10.160 0.086 -22.613 1.00 85.88 93 GLN A C 1
ATOM 758 O O . GLN A 1 93 ? 9.649 1.026 -22.012 1.00 85.88 93 GLN A O 1
ATOM 763 N N . PHE A 1 94 ? 10.904 -0.832 -21.990 1.00 87.06 94 PHE A N 1
ATOM 764 C CA . PHE A 1 94 ? 11.207 -0.799 -20.558 1.00 87.06 94 PHE A CA 1
ATOM 765 C C . PHE A 1 94 ? 11.853 0.528 -20.145 1.00 87.06 94 PHE A C 1
ATOM 767 O O . PHE A 1 94 ? 11.387 1.177 -19.213 1.00 87.06 94 PHE A O 1
ATOM 774 N N . MET A 1 95 ? 12.870 0.985 -20.879 1.00 84.25 95 MET A N 1
ATOM 775 C CA . MET A 1 95 ? 13.538 2.258 -20.592 1.00 84.25 95 MET A CA 1
ATOM 776 C C . MET A 1 95 ? 12.597 3.465 -20.732 1.00 84.25 95 MET A C 1
ATOM 778 O O . MET A 1 95 ? 12.725 4.422 -19.976 1.00 84.25 95 MET A O 1
ATOM 782 N N . ASN A 1 96 ? 11.637 3.418 -21.660 1.00 78.31 96 ASN A N 1
ATOM 783 C CA . ASN A 1 96 ? 10.683 4.510 -21.873 1.00 78.31 96 ASN A CA 1
ATOM 784 C C . ASN A 1 96 ? 9.483 4.482 -20.907 1.00 78.31 96 ASN A C 1
ATOM 786 O O . ASN A 1 96 ? 8.967 5.539 -20.557 1.00 78.31 96 ASN A O 1
ATOM 790 N N . MET A 1 97 ? 9.020 3.300 -20.487 1.00 70.19 97 MET A N 1
ATOM 791 C CA . MET A 1 97 ? 7.784 3.132 -19.705 1.00 70.19 97 MET A CA 1
ATOM 792 C C . MET A 1 97 ? 8.049 2.812 -18.229 1.00 70.19 97 MET A C 1
ATOM 794 O O . MET A 1 97 ? 7.402 3.379 -17.353 1.00 70.19 97 MET A O 1
ATOM 798 N N . ALA A 1 98 ? 8.998 1.921 -17.929 1.00 61.19 98 ALA A N 1
ATOM 799 C CA . ALA A 1 98 ? 9.216 1.397 -16.578 1.00 61.19 98 ALA A CA 1
ATOM 800 C C . ALA A 1 98 ? 10.083 2.306 -15.691 1.00 61.19 98 ALA A C 1
ATOM 802 O O . ALA A 1 98 ? 10.013 2.212 -14.468 1.00 61.19 98 ALA A O 1
ATOM 803 N N . LEU A 1 99 ? 10.865 3.219 -16.281 1.00 59.00 99 LEU A N 1
ATOM 804 C CA . LEU A 1 99 ? 11.608 4.244 -15.532 1.00 59.00 99 LEU A CA 1
ATOM 805 C C . LEU A 1 99 ? 10.756 5.473 -15.180 1.00 59.00 99 LEU A C 1
ATOM 807 O O . LEU A 1 99 ? 11.144 6.261 -14.319 1.00 59.00 99 LEU A O 1
ATOM 811 N N . PHE A 1 100 ? 9.586 5.630 -15.805 1.00 60.34 100 PHE A N 1
ATOM 812 C CA . PHE A 1 100 ? 8.714 6.789 -15.605 1.00 60.34 100 PHE A CA 1
ATOM 813 C C . PHE A 1 100 ? 8.177 6.923 -14.163 1.00 60.34 100 PHE A C 1
ATOM 815 O O . PHE A 1 100 ? 8.195 8.035 -13.637 1.00 60.34 100 PHE A O 1
ATOM 822 N N . PRO A 1 101 ? 7.777 5.834 -13.470 1.00 55.19 101 PRO A N 1
ATOM 823 C CA . PRO A 1 101 ? 7.396 5.902 -12.057 1.00 55.19 101 PRO A CA 1
ATOM 824 C C . PRO A 1 101 ? 8.550 6.308 -11.127 1.00 55.19 101 PRO A C 1
ATOM 826 O O . PRO A 1 101 ? 8.318 6.986 -10.132 1.00 55.19 101 PRO A O 1
ATOM 829 N N . MET A 1 102 ? 9.796 5.928 -11.445 1.00 51.31 102 MET A N 1
ATOM 830 C CA . MET A 1 102 ? 10.964 6.241 -10.606 1.00 51.31 102 MET A CA 1
ATOM 831 C C . MET A 1 102 ? 11.436 7.693 -10.750 1.00 51.31 102 MET A C 1
ATOM 833 O O . MET A 1 102 ? 11.913 8.271 -9.780 1.00 51.31 102 MET A O 1
ATOM 837 N N . LEU A 1 103 ? 11.293 8.296 -11.935 1.00 46.69 103 LEU A N 1
ATOM 838 C CA . LEU A 1 103 ? 11.742 9.671 -12.195 1.00 46.69 103 LEU A CA 1
ATOM 839 C C . LEU A 1 103 ? 10.876 10.747 -11.522 1.00 46.69 103 LEU A C 1
ATOM 841 O O . LEU A 1 103 ? 11.364 11.849 -11.312 1.00 46.69 103 LEU A O 1
ATOM 845 N N . HIS A 1 104 ? 9.622 10.444 -11.172 1.00 42.62 104 HIS A N 1
ATOM 846 C CA . HIS A 1 104 ? 8.750 11.362 -10.422 1.00 42.62 104 HIS A CA 1
ATOM 847 C C . HIS A 1 104 ? 8.912 11.262 -8.895 1.00 42.62 104 HIS A C 1
ATOM 849 O O . HIS A 1 104 ? 8.342 12.079 -8.175 1.00 42.62 104 HIS A O 1
ATOM 855 N N . ALA A 1 105 ? 9.641 10.256 -8.404 1.00 42.47 105 ALA A N 1
ATOM 856 C CA . ALA A 1 105 ? 9.834 9.994 -6.977 1.00 42.47 105 ALA A CA 1
ATOM 857 C C . ALA A 1 105 ? 11.163 10.551 -6.415 1.00 42.47 105 ALA A C 1
ATOM 859 O O . ALA A 1 105 ? 11.448 10.340 -5.235 1.00 42.47 105 ALA A O 1
ATOM 860 N N . LEU A 1 106 ? 11.964 11.232 -7.247 1.00 39.09 106 LEU A N 1
ATOM 861 C CA . LEU A 1 106 ? 13.192 11.960 -6.888 1.00 39.09 106 LEU A CA 1
ATOM 862 C C . LEU A 1 106 ? 12.949 13.471 -6.955 1.00 39.09 106 LEU A C 1
ATOM 864 O O . LEU A 1 106 ? 13.505 14.179 -6.087 1.00 39.09 106 LEU A O 1
#

pLDDT: mean 79.55, std 14.79, range [39.09, 94.81]

Radius of gyration: 18.71 Å; chains: 1; bounding box: 38×27×48 Å

Foldseek 3Di:
DLVVQVVPDDLVAADEAEEEAQVVPPPVLVSCVVQVPHPRYHYHYDHLQVCVVVDCSCVVVPPPDDDDDDAFDDLVRQVVVDDDDDSVVSVVVCVVPRCVSVVVRD

Sequence (106 aa):
MHEYVISHLNPNQWTYVFIDEIQNCKEYERTISSLYLRKNVDIYITSSNAYMLSGEPATKLAGRAFGINMLPLSFSEYSEAVDTTSKRERFNQFMNMALFPMLHAL

Secondary structure (DSSP, 8-state):
-HHHHHHT--TTS-EEEEESSGGGSTTHHHHHHHHHTSTTEEEEE--S-HHHHSSHHHHHTTTT------PPPPHHHHHHH---S-HHHHHHHHHHHTSHHHHT--